Protein AF-A0A957HLA3-F1 (afdb_monomer_lite)

Sequence (169 aa):
YIDEPICYEGQGGPVPCTGPFYSSRIKNERENAPRILQSAQESLEIARAQYSLALAGVNNDTAVSANASVVSAQQALEQATTGPKEADIEAAQLQVQQAEISLEQSRFSLQQAADALEKAELTAPWSGTILSVDVSVGAMIGAGTPVVTLLDTDRLQFHTNNLSERDLA

Structure (mmCIF, N/CA/C/O backbone):
data_AF-A0A957HLA3-F1
#
_entry.id   AF-A0A957HLA3-F1
#
loop_
_atom_site.group_PDB
_atom_site.id
_atom_site.type_symbol
_atom_site.label_atom_id
_atom_site.label_alt_id
_atom_site.label_comp_id
_atom_site.label_asym_id
_atom_site.label_entity_id
_atom_site.label_seq_id
_atom_site.pdbx_PDB_ins_code
_atom_site.Cartn_x
_atom_site.Cartn_y
_atom_site.Cartn_z
_atom_site.occupancy
_atom_site.B_iso_or_equiv
_atom_site.auth_seq_id
_atom_site.auth_comp_id
_atom_site.auth_asym_id
_atom_site.auth_atom_id
_atom_site.pdbx_PDB_model_num
ATOM 1 N N . TYR A 1 1 ? -5.692 -4.054 -4.963 1.00 54.47 1 TYR A N 1
ATOM 2 C CA . TYR A 1 1 ? -4.979 -4.344 -3.703 1.00 54.47 1 TYR A CA 1
ATOM 3 C C . TYR A 1 1 ? -5.806 -5.094 -2.653 1.00 54.47 1 TYR A C 1
ATOM 5 O O . TYR A 1 1 ? -5.213 -5.795 -1.851 1.00 54.47 1 TYR A O 1
ATOM 13 N N . ILE A 1 2 ? -7.146 -5.013 -2.627 1.00 59.03 2 ILE A N 1
ATOM 14 C CA . ILE A 1 2 ? -7.953 -5.795 -1.656 1.00 59.03 2 ILE A CA 1
ATOM 15 C C . ILE A 1 2 ? -8.189 -7.265 -2.051 1.00 59.03 2 ILE A C 1
ATOM 17 O O . ILE A 1 2 ? -8.561 -8.067 -1.191 1.00 59.03 2 ILE A O 1
ATOM 21 N N . ASP A 1 3 ? -7.951 -7.603 -3.321 1.00 68.50 3 ASP A N 1
ATOM 22 C CA . ASP A 1 3 ? -8.128 -8.948 -3.889 1.00 68.50 3 ASP A CA 1
ATOM 23 C C . ASP A 1 3 ? -6.819 -9.746 -3.975 1.00 68.50 3 ASP A C 1
ATOM 25 O O . ASP A 1 3 ? -6.802 -10.836 -4.537 1.00 68.50 3 ASP A O 1
ATOM 29 N N . GLU A 1 4 ? -5.727 -9.235 -3.399 1.00 75.19 4 GLU A N 1
ATOM 30 C CA . GLU A 1 4 ? -4.480 -9.989 -3.258 1.00 75.19 4 GLU A CA 1
ATOM 31 C C . GLU A 1 4 ? -4.361 -10.579 -1.838 1.00 75.19 4 GLU A C 1
ATOM 33 O O . GLU A 1 4 ? -4.748 -9.932 -0.852 1.00 75.19 4 GLU A O 1
ATOM 38 N N . PRO A 1 5 ? -3.874 -11.825 -1.712 1.00 87.06 5 PRO A N 1
ATOM 39 C CA . PRO A 1 5 ? -3.625 -12.464 -0.425 1.00 87.06 5 PRO A CA 1
ATOM 40 C C . PRO A 1 5 ? -2.416 -11.843 0.287 1.00 87.06 5 PRO A C 1
ATOM 42 O O . PRO A 1 5 ? -1.481 -11.355 -0.344 1.00 87.06 5 PRO A O 1
ATOM 45 N N . ILE A 1 6 ? -2.410 -11.883 1.621 1.00 86.81 6 ILE A N 1
ATOM 46 C CA . ILE A 1 6 ? -1.287 -11.385 2.430 1.00 86.81 6 ILE A CA 1
ATOM 47 C C . ILE A 1 6 ? -0.045 -12.244 2.186 1.00 86.81 6 ILE A C 1
ATOM 49 O O . ILE A 1 6 ? -0.116 -13.474 2.193 1.00 86.81 6 ILE A O 1
ATOM 53 N N . CYS A 1 7 ? 1.099 -11.591 2.018 1.00 87.75 7 CYS A N 1
ATOM 54 C CA . CYS A 1 7 ? 2.390 -12.250 1.879 1.00 87.75 7 CYS A CA 1
ATOM 55 C C . CYS A 1 7 ? 2.976 -12.548 3.264 1.00 87.75 7 CYS A C 1
ATOM 57 O O . CYS A 1 7 ? 3.057 -11.660 4.115 1.00 87.75 7 CYS A O 1
ATOM 59 N N . TYR A 1 8 ? 3.380 -13.794 3.495 1.00 89.00 8 TYR A N 1
ATOM 60 C CA . TYR A 1 8 ? 4.210 -14.151 4.646 1.00 89.00 8 TYR A CA 1
ATOM 61 C C . TYR A 1 8 ? 5.679 -13.795 4.392 1.00 89.00 8 TYR A C 1
ATOM 63 O O . TYR A 1 8 ? 6.065 -13.457 3.272 1.00 89.00 8 TYR A O 1
ATOM 71 N N . GLU A 1 9 ? 6.510 -13.866 5.431 1.00 87.19 9 GLU A N 1
ATOM 72 C CA . GLU A 1 9 ? 7.948 -13.627 5.302 1.00 87.19 9 GLU A CA 1
ATOM 73 C C . GLU A 1 9 ? 8.555 -14.542 4.218 1.00 87.19 9 GLU A C 1
ATOM 75 O O . GLU A 1 9 ? 8.300 -15.747 4.191 1.00 87.19 9 GLU A O 1
ATOM 80 N N . GLY A 1 10 ? 9.309 -13.956 3.282 1.00 86.94 10 GLY A N 1
ATOM 81 C CA . GLY A 1 10 ? 9.868 -14.663 2.122 1.00 86.94 10 GLY A CA 1
ATOM 82 C C . GLY A 1 10 ? 8.931 -14.808 0.912 1.00 86.94 10 GLY A C 1
ATOM 83 O O . GLY A 1 10 ? 9.343 -15.379 -0.096 1.00 86.94 10 GLY A O 1
ATOM 84 N N . GLN A 1 11 ? 7.700 -14.290 0.975 1.00 87.94 11 GLN A N 1
ATOM 85 C CA . GLN A 1 11 ? 6.777 -14.198 -0.167 1.00 87.94 11 GLN A CA 1
ATOM 86 C C . GLN A 1 11 ? 6.763 -12.781 -0.768 1.00 87.94 11 GLN A C 1
ATOM 88 O O . GLN A 1 11 ? 7.128 -11.813 -0.101 1.00 87.94 11 GLN A O 1
ATOM 93 N N . GLY A 1 12 ? 6.310 -12.653 -2.020 1.00 74.69 12 GLY A N 1
ATOM 94 C CA . GLY A 1 12 ? 6.259 -11.389 -2.765 1.00 74.69 12 GLY A CA 1
ATOM 95 C C . GLY A 1 12 ? 7.127 -11.407 -4.028 1.00 74.69 12 GLY A C 1
ATOM 96 O O . GLY A 1 12 ? 8.125 -12.123 -4.115 1.00 74.69 12 GLY A O 1
ATOM 97 N N . GLY A 1 13 ? 6.732 -10.633 -5.042 1.00 77.12 13 GLY A N 1
ATOM 98 C CA . GLY A 1 13 ? 7.381 -10.645 -6.358 1.00 77.12 13 GLY A CA 1
ATOM 99 C C . GLY A 1 13 ? 7.082 -11.945 -7.123 1.00 77.12 13 GLY A C 1
ATOM 100 O O . GLY A 1 13 ? 5.917 -12.193 -7.426 1.00 77.12 13 GLY A O 1
ATOM 101 N N . PRO A 1 14 ? 8.086 -12.784 -7.455 1.00 80.38 14 PRO A N 1
ATOM 102 C CA . PRO A 1 14 ? 7.860 -14.043 -8.171 1.00 80.38 14 PRO A CA 1
ATOM 103 C C . PRO A 1 14 ? 7.260 -15.151 -7.289 1.00 80.38 14 PRO A C 1
ATOM 105 O O . PRO A 1 14 ? 6.737 -16.131 -7.818 1.00 80.38 14 PRO A O 1
ATOM 108 N N . VAL A 1 15 ? 7.350 -15.031 -5.957 1.00 85.69 15 VAL A N 1
ATOM 109 C CA . VAL A 1 15 ? 6.798 -16.019 -5.020 1.00 85.69 15 VAL A CA 1
ATOM 110 C C . VAL A 1 15 ? 5.358 -15.628 -4.677 1.00 85.69 15 VAL A C 1
ATOM 112 O O . VAL A 1 15 ? 5.155 -14.559 -4.092 1.00 85.69 15 VAL A O 1
ATOM 115 N N . PRO A 1 16 ? 4.357 -16.467 -5.008 1.00 87.88 16 PRO A N 1
ATOM 116 C CA . PRO A 1 16 ? 2.957 -16.140 -4.780 1.00 87.88 16 PRO A CA 1
ATOM 117 C C . PRO A 1 16 ? 2.647 -16.040 -3.285 1.00 87.88 16 PRO A C 1
ATOM 119 O O . PRO A 1 16 ? 3.117 -16.843 -2.477 1.00 87.88 16 PRO A O 1
ATOM 122 N N . CYS A 1 17 ? 1.820 -15.062 -2.926 1.00 88.94 17 CYS A N 1
ATOM 123 C CA . CYS A 1 17 ? 1.380 -14.859 -1.552 1.00 88.94 17 CYS A CA 1
ATOM 124 C C . CYS A 1 17 ? 0.252 -15.842 -1.206 1.00 88.94 17 CYS A C 1
ATOM 126 O O . CYS A 1 17 ? -0.646 -16.075 -2.014 1.00 88.94 17 CYS A O 1
ATOM 128 N N . THR A 1 18 ? 0.312 -16.461 -0.024 1.00 92.12 18 THR A N 1
ATOM 129 C CA . THR A 1 18 ? -0.598 -17.566 0.354 1.00 92.12 18 THR A CA 1
ATOM 130 C C . THR A 1 18 ? -1.410 -17.296 1.619 1.00 92.12 18 THR A C 1
ATOM 132 O O . THR A 1 18 ? -2.074 -18.200 2.126 1.00 92.12 18 THR A O 1
ATOM 135 N N . GLY A 1 19 ? -1.330 -16.091 2.179 1.00 89.62 19 GLY A N 1
ATOM 136 C CA . GLY A 1 19 ? -2.113 -15.698 3.345 1.00 89.62 19 GLY A CA 1
ATOM 137 C C . GLY A 1 19 ? -3.582 -15.405 3.019 1.00 89.62 19 GLY A C 1
ATOM 138 O O . GLY A 1 19 ? -4.010 -15.477 1.866 1.00 89.62 19 GLY A O 1
ATOM 139 N N . PRO A 1 20 ? -4.391 -15.054 4.033 1.00 89.19 20 PRO A N 1
ATOM 140 C CA . PRO A 1 20 ? -5.774 -14.654 3.807 1.00 89.19 20 PRO A CA 1
ATOM 141 C C . PRO A 1 20 ? -5.857 -13.345 3.008 1.00 89.19 20 PRO A C 1
ATOM 143 O O . PRO A 1 20 ? -4.935 -12.532 3.009 1.00 89.19 20 PRO A O 1
ATOM 146 N N . PHE A 1 21 ? -6.986 -13.108 2.343 1.00 88.38 21 PHE A N 1
ATOM 147 C CA . PHE A 1 21 ? -7.215 -11.863 1.605 1.00 88.38 21 PHE A CA 1
ATOM 148 C C . PHE A 1 21 ? -7.465 -10.691 2.560 1.00 88.38 21 PHE A C 1
ATOM 150 O O . PHE A 1 21 ? -8.210 -10.834 3.538 1.00 88.38 21 PHE A O 1
ATOM 157 N N . TYR A 1 22 ? -6.924 -9.508 2.249 1.00 85.06 22 TYR A N 1
ATOM 158 C CA . TYR A 1 22 ? -7.207 -8.283 3.012 1.00 85.06 22 TYR A CA 1
ATOM 159 C C . TYR A 1 22 ? -8.711 -7.994 3.096 1.00 85.06 22 TYR A C 1
ATOM 161 O O . TYR A 1 22 ? -9.220 -7.703 4.179 1.00 85.06 22 TYR A O 1
ATOM 169 N N . SER A 1 23 ? -9.440 -8.165 1.987 1.00 84.88 23 SER A N 1
ATOM 170 C CA . SER A 1 23 ? -10.899 -8.004 1.945 1.00 84.88 23 SER A CA 1
ATOM 171 C C . SER A 1 23 ? -11.628 -8.924 2.928 1.00 84.88 23 SER A C 1
ATOM 173 O O . SER A 1 23 ? -12.580 -8.496 3.578 1.00 84.88 23 SER A O 1
ATOM 175 N N . SER A 1 24 ? -11.172 -10.171 3.073 1.00 88.44 24 SER A N 1
ATOM 176 C CA . SER A 1 24 ? -11.782 -11.138 3.987 1.00 88.44 24 SER A CA 1
ATOM 177 C C . SER A 1 24 ? -11.583 -10.758 5.458 1.00 88.44 24 SER A C 1
ATOM 179 O O . SER A 1 24 ? -12.543 -10.818 6.223 1.00 88.44 24 SER A O 1
ATOM 181 N N . ARG A 1 25 ? -10.388 -10.281 5.848 1.00 85.88 25 ARG A N 1
ATOM 182 C CA . ARG A 1 25 ? -10.121 -9.806 7.218 1.00 85.88 25 ARG A CA 1
ATOM 183 C C . ARG A 1 25 ? -10.966 -8.588 7.577 1.00 85.88 25 ARG A C 1
ATOM 185 O O . ARG A 1 25 ? -11.648 -8.618 8.593 1.00 85.88 25 ARG A O 1
ATOM 192 N N . ILE A 1 26 ? -10.994 -7.580 6.702 1.00 86.94 26 ILE A N 1
ATOM 193 C CA . ILE A 1 26 ? -11.761 -6.342 6.920 1.00 86.94 26 ILE A CA 1
ATOM 194 C C . ILE A 1 26 ? -13.263 -6.636 7.021 1.00 86.94 26 ILE A C 1
ATOM 196 O O . ILE A 1 26 ? -13.956 -6.057 7.857 1.00 86.94 26 ILE A O 1
ATOM 200 N N . LYS A 1 27 ? -13.784 -7.543 6.180 1.00 88.69 27 LYS A N 1
ATOM 201 C CA . LYS A 1 27 ? -15.183 -7.989 6.269 1.00 88.69 27 LYS A CA 1
ATOM 202 C C . LYS A 1 27 ? -15.462 -8.673 7.602 1.00 88.69 27 LYS A C 1
ATOM 204 O O . LYS A 1 27 ? -16.416 -8.297 8.269 1.00 88.69 27 LYS A O 1
ATOM 209 N N . ASN A 1 28 ? -14.608 -9.611 8.003 1.00 90.50 28 ASN A N 1
ATOM 210 C CA . ASN A 1 28 ? -14.773 -10.362 9.243 1.00 90.50 28 ASN A CA 1
ATOM 211 C C . ASN A 1 28 ? -14.713 -9.442 10.480 1.00 90.50 28 ASN A C 1
ATOM 213 O O . ASN A 1 28 ? -15.577 -9.513 11.349 1.00 90.50 28 ASN A O 1
ATOM 217 N N . GLU A 1 29 ? -13.761 -8.505 10.537 1.00 88.00 29 GLU A N 1
ATOM 218 C CA . GLU A 1 29 ? -13.705 -7.482 11.595 1.00 88.00 29 GLU A CA 1
ATOM 219 C C . GLU A 1 29 ? -14.970 -6.621 11.630 1.00 88.00 29 GLU A C 1
ATOM 221 O O . GLU A 1 29 ? -15.575 -6.464 12.691 1.00 88.00 29 GLU A O 1
ATOM 226 N N . ARG A 1 30 ? -15.420 -6.116 10.474 1.00 88.62 30 ARG A N 1
ATOM 227 C CA . ARG A 1 30 ? -16.652 -5.320 10.379 1.00 88.62 30 ARG A CA 1
ATOM 228 C C . ARG A 1 30 ? -17.904 -6.085 10.797 1.00 88.62 30 ARG A C 1
ATOM 230 O O . ARG A 1 30 ? -18.799 -5.481 11.374 1.00 88.62 30 ARG A O 1
ATOM 237 N N . GLU A 1 31 ? -18.002 -7.365 10.459 1.00 92.12 31 GLU A N 1
ATOM 238 C CA . GLU A 1 31 ? -19.150 -8.211 10.806 1.00 92.12 31 GLU A CA 1
ATOM 239 C C . GLU A 1 31 ? -19.150 -8.574 12.297 1.00 92.12 31 GLU A C 1
ATOM 241 O O . GLU A 1 31 ? -20.210 -8.621 12.923 1.00 92.12 31 GLU A O 1
ATOM 246 N N . ASN A 1 32 ? -17.973 -8.759 12.899 1.00 91.31 32 ASN A N 1
ATOM 247 C CA . ASN A 1 32 ? -17.854 -9.055 14.325 1.00 91.31 32 ASN A CA 1
ATOM 248 C C . ASN A 1 32 ? -18.014 -7.827 15.222 1.00 91.31 32 ASN A C 1
ATOM 250 O O . ASN A 1 32 ? -18.549 -7.966 16.319 1.00 91.31 32 ASN A O 1
ATOM 254 N N . ALA A 1 33 ? -17.583 -6.642 14.783 1.00 91.19 33 ALA A N 1
ATOM 255 C CA . ALA A 1 33 ? -17.656 -5.406 15.564 1.00 91.19 33 ALA A CA 1
ATOM 256 C C . ALA A 1 33 ? -19.047 -5.121 16.180 1.00 91.19 33 ALA A C 1
ATOM 258 O O . ALA A 1 33 ? -19.118 -4.950 17.400 1.00 91.19 33 ALA A O 1
ATOM 259 N N . PRO A 1 34 ? -20.170 -5.138 15.426 1.00 92.56 34 PRO A N 1
ATOM 260 C CA . PRO A 1 34 ? -21.492 -4.914 16.011 1.00 92.56 34 PRO A CA 1
ATOM 261 C C . PRO A 1 34 ? -21.878 -6.022 16.995 1.00 92.56 34 PRO A C 1
ATOM 263 O O . PRO A 1 34 ? -22.516 -5.751 18.007 1.00 92.56 34 PRO A O 1
ATOM 266 N N . ARG A 1 35 ? -21.449 -7.262 16.740 1.00 92.50 35 ARG A N 1
ATOM 267 C CA . ARG A 1 35 ? -21.727 -8.409 17.609 1.00 92.50 35 ARG A CA 1
ATOM 268 C C . ARG A 1 35 ? -20.990 -8.299 18.949 1.00 92.50 35 ARG A C 1
ATOM 270 O O . ARG A 1 35 ? -21.549 -8.639 19.989 1.00 92.50 35 ARG A O 1
ATOM 277 N N . ILE A 1 36 ? -19.749 -7.808 18.928 1.00 92.81 36 ILE A N 1
ATOM 278 C CA . ILE A 1 36 ? -18.946 -7.533 20.127 1.00 92.81 36 ILE A CA 1
ATOM 279 C C . ILE A 1 36 ? -19.573 -6.380 20.914 1.00 92.81 36 ILE A C 1
ATOM 281 O O . ILE A 1 36 ? -19.796 -6.531 22.116 1.00 92.81 36 ILE A O 1
ATOM 285 N N . LEU A 1 37 ? -19.931 -5.282 20.236 1.00 94.25 37 LEU A N 1
ATOM 286 C CA . LEU A 1 37 ? -20.597 -4.133 20.852 1.00 94.25 37 LEU A CA 1
ATOM 287 C C . LEU A 1 37 ? -21.901 -4.542 21.542 1.00 94.25 37 LEU A C 1
ATOM 289 O O . LEU A 1 37 ? -22.092 -4.229 22.715 1.00 94.25 37 LEU A O 1
ATOM 293 N N . GLN A 1 38 ? -22.755 -5.290 20.843 1.00 95.00 38 GLN A N 1
ATOM 294 C CA . GLN A 1 38 ? -24.001 -5.808 21.396 1.00 95.00 38 GLN A CA 1
ATOM 295 C C . GLN A 1 38 ? -23.739 -6.661 22.645 1.00 95.00 38 GLN A C 1
ATOM 297 O O . GLN A 1 38 ? -24.337 -6.419 23.689 1.00 95.00 38 GLN A O 1
ATOM 302 N N . SER A 1 39 ?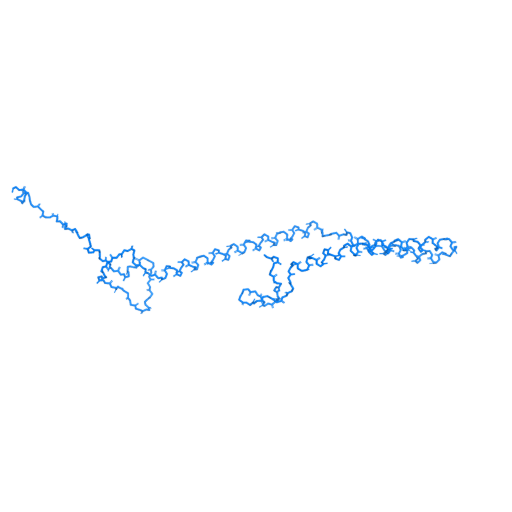 -22.797 -7.609 22.582 1.00 95.50 39 SER A N 1
ATOM 303 C CA . SER A 1 39 ? -22.487 -8.466 23.734 1.00 95.50 39 SER A CA 1
ATOM 304 C C . SER A 1 39 ? -21.969 -7.679 24.944 1.00 95.50 39 SER A C 1
ATOM 306 O O . SER A 1 39 ? -22.284 -8.017 26.086 1.00 95.50 39 SER A O 1
ATOM 308 N N . ALA A 1 40 ? -21.208 -6.605 24.714 1.00 95.94 40 ALA A N 1
ATOM 309 C CA . ALA A 1 40 ? -20.698 -5.746 25.776 1.00 95.94 40 ALA A CA 1
ATOM 310 C C . ALA A 1 40 ? -21.817 -4.895 26.399 1.00 95.94 40 ALA A C 1
ATOM 312 O O . ALA A 1 40 ? -21.866 -4.739 27.620 1.00 95.94 40 ALA A O 1
ATOM 313 N N . GLN A 1 41 ? -22.749 -4.397 25.578 1.00 96.12 41 GLN A N 1
ATOM 314 C CA . GLN A 1 41 ? -23.944 -3.684 26.039 1.00 96.12 41 GLN A CA 1
ATOM 315 C C . GLN A 1 41 ? -24.840 -4.584 26.898 1.00 96.12 41 GLN A C 1
ATOM 317 O O . GLN A 1 41 ? -25.205 -4.198 28.008 1.00 96.12 41 GLN A O 1
ATOM 322 N N . GLU A 1 42 ? -25.125 -5.799 26.427 1.00 97.06 42 GLU A N 1
ATOM 323 C CA . GLU A 1 42 ? -25.910 -6.797 27.163 1.00 97.06 42 GLU A CA 1
ATOM 324 C C . GLU A 1 42 ? -25.227 -7.179 28.485 1.00 97.06 42 GLU A C 1
ATOM 326 O O . GLU A 1 42 ? -25.865 -7.216 29.538 1.00 97.06 42 GLU A O 1
ATOM 331 N N . SER A 1 43 ? -23.907 -7.391 28.466 1.00 96.06 43 SER A N 1
ATOM 332 C CA . SER A 1 43 ? -23.129 -7.708 29.671 1.00 96.06 43 SER A CA 1
ATOM 333 C C . SER A 1 43 ? -23.201 -6.589 30.714 1.00 96.06 43 SER A C 1
ATOM 335 O O . SER A 1 43 ? -23.325 -6.863 31.909 1.00 96.06 43 SER A O 1
ATOM 337 N N . LEU A 1 44 ? -23.168 -5.325 30.278 1.00 97.31 44 LEU A N 1
ATOM 338 C CA . LEU A 1 44 ? -23.323 -4.170 31.160 1.00 97.31 44 LEU A CA 1
ATOM 339 C C . LEU A 1 44 ? -24.728 -4.086 31.759 1.00 97.31 44 LEU A C 1
ATOM 341 O O . LEU A 1 44 ? -24.871 -3.778 32.944 1.00 97.31 44 LEU A O 1
ATOM 345 N N . GLU A 1 45 ? -25.762 -4.353 30.966 1.00 96.31 45 GLU A N 1
ATOM 346 C CA . GLU A 1 45 ? -27.145 -4.364 31.442 1.00 96.31 45 GLU A CA 1
ATOM 347 C C . GLU A 1 45 ? -27.358 -5.449 32.506 1.00 96.31 45 GLU A C 1
ATOM 349 O O . GLU A 1 45 ? -27.862 -5.161 33.596 1.00 96.31 45 GLU A O 1
ATOM 354 N N . ILE A 1 46 ? -26.875 -6.666 32.245 1.00 96.19 46 ILE A N 1
ATOM 355 C CA . ILE A 1 46 ? -26.932 -7.785 33.191 1.00 96.19 46 ILE A CA 1
ATOM 356 C C . ILE A 1 46 ? -26.163 -7.452 34.477 1.00 96.19 46 ILE A C 1
ATOM 358 O O . ILE A 1 46 ? -26.695 -7.641 35.573 1.00 96.19 46 ILE A O 1
ATOM 362 N N . ALA A 1 47 ? -24.943 -6.915 34.372 1.00 95.75 47 ALA A N 1
ATOM 363 C CA . ALA A 1 47 ? -24.141 -6.542 35.538 1.00 95.75 47 ALA A CA 1
ATOM 364 C C . ALA A 1 47 ? -24.841 -5.476 36.399 1.00 95.75 47 ALA A C 1
ATOM 366 O O . ALA A 1 47 ? -24.847 -5.563 37.629 1.00 95.75 47 ALA A O 1
ATOM 367 N N . ARG A 1 48 ? -25.496 -4.493 35.767 1.00 95.50 48 ARG A N 1
ATOM 368 C CA . ARG A 1 48 ? -26.284 -3.465 36.468 1.00 95.50 48 ARG A CA 1
ATOM 369 C C . ARG A 1 48 ? -27.506 -4.053 37.171 1.00 95.50 48 ARG A C 1
ATOM 371 O O . ARG A 1 48 ? -27.784 -3.664 38.304 1.00 95.50 48 ARG A O 1
ATOM 378 N N . ALA A 1 49 ? -28.209 -4.989 36.535 1.00 94.00 49 ALA A N 1
ATOM 379 C CA . ALA A 1 49 ? -29.346 -5.677 37.143 1.00 94.00 49 ALA A CA 1
ATOM 380 C C . ALA A 1 49 ? -28.923 -6.537 38.348 1.00 94.00 49 ALA A C 1
ATOM 382 O O . ALA A 1 49 ? -29.589 -6.541 39.379 1.00 94.00 49 ALA A O 1
ATOM 383 N N . GLN A 1 50 ? -27.784 -7.227 38.268 1.00 91.56 50 GLN A N 1
ATOM 384 C CA . GLN A 1 50 ? -27.249 -7.992 39.400 1.00 91.56 50 GLN A CA 1
ATOM 385 C C . GLN A 1 50 ? -26.824 -7.085 40.559 1.00 91.56 50 GLN A C 1
ATOM 387 O O . GLN A 1 50 ? -27.091 -7.396 41.719 1.00 91.56 50 GLN A O 1
ATOM 392 N N . TYR A 1 51 ? -26.217 -5.936 40.253 1.00 93.31 51 TYR A N 1
ATOM 393 C CA . TYR A 1 51 ? -25.867 -4.939 41.260 1.00 93.31 51 TYR A CA 1
ATOM 394 C C . TYR A 1 51 ? -27.101 -4.363 41.966 1.00 93.31 51 TYR A C 1
ATOM 396 O O . TYR A 1 51 ? -27.106 -4.255 43.193 1.00 93.31 51 TYR A O 1
ATOM 404 N N . SER A 1 52 ? -28.178 -4.059 41.233 1.00 91.38 52 SER A N 1
ATOM 405 C CA . SER A 1 52 ? -29.415 -3.557 41.846 1.00 91.38 52 SER A CA 1
ATOM 406 C C . SER A 1 52 ? -30.091 -4.601 42.745 1.00 91.38 52 SER A C 1
ATOM 408 O O . SER A 1 52 ? -30.556 -4.257 43.833 1.00 91.38 52 SER A O 1
ATOM 410 N N . LEU A 1 53 ? -30.076 -5.880 42.351 1.00 90.12 53 LEU A N 1
ATOM 411 C CA . LEU A 1 53 ? -30.543 -6.988 43.191 1.00 90.12 53 LEU A CA 1
ATOM 412 C C . LEU A 1 53 ? -29.695 -7.143 44.463 1.00 90.12 53 LEU A C 1
ATOM 414 O O . LEU A 1 53 ? -30.249 -7.340 45.545 1.00 90.12 53 LEU A O 1
ATOM 418 N N . ALA A 1 54 ? -28.369 -7.012 44.360 1.00 90.44 54 ALA A N 1
ATOM 419 C CA . ALA A 1 54 ? -27.467 -7.092 45.509 1.00 90.44 54 ALA A CA 1
ATOM 420 C C . ALA A 1 54 ? -27.718 -5.965 46.528 1.00 90.44 54 ALA A C 1
ATOM 422 O O . ALA A 1 54 ? -27.716 -6.217 47.733 1.00 90.44 54 ALA A O 1
ATOM 423 N N . LEU A 1 55 ? -28.008 -4.746 46.056 1.00 87.56 55 LEU A N 1
ATOM 424 C CA . LEU A 1 55 ? -28.376 -3.614 46.915 1.00 87.56 55 LEU A CA 1
ATOM 425 C C . LEU A 1 55 ? -29.702 -3.840 47.658 1.00 87.56 55 LEU A C 1
ATOM 427 O O . LEU A 1 55 ? -29.828 -3.453 48.818 1.00 87.56 55 LEU A O 1
ATOM 431 N N . ALA A 1 56 ? -30.679 -4.492 47.021 1.00 87.06 56 ALA A N 1
ATOM 432 C CA . ALA A 1 56 ? -31.956 -4.822 47.656 1.00 87.06 56 ALA A CA 1
ATOM 433 C C . ALA A 1 56 ? -31.829 -5.913 48.742 1.00 87.06 56 ALA A C 1
ATOM 435 O O . ALA A 1 56 ? -32.671 -5.996 49.634 1.00 87.06 56 ALA A O 1
ATOM 436 N N . GLY A 1 57 ? -30.776 -6.738 48.687 1.00 81.19 57 GLY A N 1
ATOM 437 C CA . GLY A 1 57 ? -30.552 -7.877 49.583 1.00 81.19 57 GLY A CA 1
ATOM 438 C C . GLY A 1 57 ? -29.879 -7.566 50.928 1.00 81.19 57 GLY A C 1
ATOM 439 O O . GLY A 1 57 ? -29.604 -8.501 51.674 1.00 81.19 57 GLY A O 1
ATOM 440 N N . VAL A 1 58 ? -29.593 -6.294 51.251 1.00 71.94 58 VAL A N 1
ATOM 441 C CA . VAL A 1 58 ? -28.979 -5.817 52.522 1.00 71.94 58 VAL A CA 1
ATOM 442 C C . VAL A 1 58 ? -27.536 -6.324 52.787 1.00 71.94 58 VAL A C 1
ATOM 444 O O . VAL A 1 58 ? -26.877 -5.865 53.719 1.00 71.94 58 VAL A O 1
ATOM 447 N N . ASN A 1 59 ? -26.979 -7.202 51.944 1.00 76.88 59 ASN A N 1
ATOM 448 C CA . ASN A 1 59 ? -25.604 -7.707 52.053 1.00 76.88 59 ASN A CA 1
ATOM 449 C C . ASN A 1 59 ? -24.593 -6.808 51.313 1.00 76.88 59 ASN A C 1
ATOM 451 O O . ASN A 1 59 ? -24.509 -6.807 50.082 1.00 76.88 59 ASN A O 1
ATOM 455 N N . ASN A 1 60 ? -23.760 -6.085 52.070 1.00 77.88 60 ASN A N 1
ATOM 456 C CA . ASN A 1 60 ? -22.735 -5.191 51.512 1.00 77.88 60 ASN A CA 1
ATOM 457 C C . ASN A 1 60 ? -21.665 -5.925 50.680 1.00 77.88 60 ASN A C 1
ATOM 459 O O . ASN A 1 60 ? -21.271 -5.426 49.627 1.00 77.88 60 ASN A O 1
ATOM 463 N N . ASP A 1 61 ? -21.241 -7.126 51.079 1.00 80.25 61 ASP A N 1
ATOM 464 C CA . ASP A 1 61 ? -20.193 -7.876 50.363 1.00 80.25 61 ASP A CA 1
ATOM 465 C C . ASP A 1 61 ? -20.635 -8.303 48.949 1.00 80.25 61 ASP A C 1
ATOM 467 O O . ASP A 1 61 ? -19.859 -8.264 47.985 1.00 80.25 61 ASP A O 1
ATOM 471 N N . THR A 1 62 ? -21.918 -8.641 48.782 1.00 83.94 62 THR A N 1
ATOM 472 C CA . THR A 1 62 ? -22.497 -8.932 47.461 1.00 83.94 62 THR A CA 1
ATOM 473 C C . THR A 1 62 ? -22.630 -7.680 46.598 1.00 83.94 62 THR A C 1
ATOM 475 O O . THR A 1 62 ? -22.481 -7.757 45.382 1.00 83.94 62 THR A O 1
ATOM 478 N N . ALA A 1 63 ? -22.846 -6.508 47.202 1.00 87.00 63 ALA A N 1
ATOM 479 C CA . ALA A 1 63 ? -22.898 -5.248 46.466 1.00 87.00 63 ALA A CA 1
ATOM 480 C C . ALA A 1 63 ? -21.509 -4.827 45.954 1.00 87.00 63 ALA A C 1
ATOM 482 O O . ALA A 1 63 ? -21.391 -4.385 44.813 1.00 87.00 63 ALA A O 1
ATOM 483 N N . VAL A 1 64 ? -20.445 -5.018 46.744 1.00 88.81 64 VAL A N 1
ATOM 484 C CA . VAL A 1 64 ? -19.065 -4.696 46.328 1.00 88.81 64 VAL A CA 1
ATOM 485 C C . VAL A 1 64 ? -18.622 -5.556 45.139 1.00 88.81 64 VAL A C 1
ATOM 487 O O . VAL A 1 64 ? -18.097 -5.032 44.155 1.00 88.81 64 VAL A O 1
ATOM 490 N N . SER A 1 65 ? -18.869 -6.867 45.191 1.00 88.88 65 SER A N 1
ATOM 491 C CA . SER A 1 65 ? -18.537 -7.789 44.092 1.00 88.88 65 SER A CA 1
ATOM 492 C C . SER A 1 65 ? -19.380 -7.545 42.833 1.00 88.88 65 SER A C 1
ATOM 494 O O . SER A 1 65 ? -18.850 -7.546 41.717 1.00 88.88 65 SER A O 1
ATOM 496 N N . ALA A 1 66 ? -20.673 -7.252 42.987 1.00 90.94 66 ALA A N 1
ATOM 497 C CA . ALA A 1 66 ? -21.524 -6.885 41.859 1.00 90.94 66 ALA A CA 1
ATOM 498 C C . ALA A 1 66 ? -21.119 -5.531 41.241 1.00 90.94 66 ALA A C 1
ATOM 500 O O . ALA A 1 66 ? -21.107 -5.396 40.019 1.00 90.94 66 ALA A O 1
ATOM 501 N N . ASN A 1 67 ? -20.684 -4.554 42.044 1.00 93.25 67 ASN A N 1
ATOM 502 C CA . ASN A 1 67 ? -20.146 -3.290 41.534 1.00 93.25 67 ASN A CA 1
ATOM 503 C C . ASN A 1 67 ? -18.857 -3.498 40.723 1.00 93.25 67 ASN A C 1
ATOM 505 O O . ASN A 1 67 ? -18.694 -2.903 39.661 1.00 93.25 67 ASN A O 1
ATOM 509 N N . ALA A 1 68 ? -17.962 -4.384 41.175 1.00 94.56 68 ALA A N 1
ATOM 510 C CA . ALA A 1 68 ? -16.770 -4.747 40.406 1.00 94.56 68 ALA A CA 1
ATOM 511 C C . ALA A 1 68 ? -17.131 -5.328 39.024 1.00 94.56 68 ALA A C 1
ATOM 513 O O . ALA A 1 68 ? -16.456 -5.036 38.038 1.00 94.56 68 ALA A O 1
ATOM 514 N N . SER A 1 69 ? -18.237 -6.077 38.939 1.00 94.12 69 SER A N 1
ATOM 515 C CA . SER A 1 69 ? -18.763 -6.614 37.674 1.00 94.12 69 SER A CA 1
ATOM 516 C C . SER A 1 69 ? -19.337 -5.524 36.757 1.00 94.12 69 SER A C 1
ATOM 518 O O . SER A 1 69 ? -19.227 -5.614 35.538 1.00 94.12 69 SER A O 1
ATOM 520 N N . VAL A 1 70 ? -19.917 -4.456 37.318 1.00 96.50 70 VAL A N 1
ATOM 521 C CA . VAL A 1 70 ? -20.351 -3.287 36.533 1.00 96.50 70 VAL A CA 1
ATOM 522 C C . VAL A 1 70 ? -19.148 -2.544 35.960 1.00 96.50 70 VAL A C 1
ATOM 524 O O . VAL A 1 70 ? -19.164 -2.184 34.786 1.00 96.50 70 VAL A O 1
ATOM 527 N N . VAL A 1 71 ? -18.103 -2.327 36.763 1.00 96.88 71 VAL A N 1
ATOM 528 C CA . VAL A 1 71 ? -16.877 -1.651 36.310 1.00 96.88 71 VAL A CA 1
ATOM 529 C C . VAL A 1 71 ? -16.191 -2.450 35.202 1.00 96.88 71 VAL A C 1
ATOM 531 O O . VAL A 1 71 ? -15.809 -1.872 34.186 1.00 96.88 71 VAL A O 1
ATOM 534 N N . SER A 1 72 ? -16.086 -3.775 35.340 1.00 96.81 72 SER A N 1
ATOM 535 C CA . SER A 1 72 ? -15.496 -4.614 34.291 1.00 96.81 72 SER A CA 1
ATOM 536 C C . SER A 1 72 ? -16.325 -4.596 33.002 1.00 96.81 72 SER A C 1
ATOM 538 O O . SER A 1 72 ? -15.762 -4.469 31.915 1.00 96.81 72 SER A O 1
ATOM 540 N N . ALA A 1 73 ? -17.657 -4.638 33.099 1.00 96.44 73 ALA A N 1
ATOM 541 C CA . ALA A 1 73 ? -18.532 -4.544 31.932 1.00 96.44 73 ALA A CA 1
ATOM 542 C C . ALA A 1 73 ? -18.468 -3.163 31.251 1.00 96.44 73 ALA A C 1
ATOM 544 O O . ALA A 1 73 ? -18.523 -3.079 30.026 1.00 96.44 73 ALA A O 1
ATOM 545 N N . GLN A 1 74 ? -18.300 -2.079 32.017 1.00 96.19 74 GLN A N 1
ATOM 546 C CA . GLN A 1 74 ? -18.066 -0.738 31.465 1.00 96.19 74 GLN A CA 1
ATOM 547 C C . GLN A 1 74 ? -16.746 -0.668 30.695 1.00 96.19 74 GLN A C 1
ATOM 549 O O . GLN A 1 74 ? -16.730 -0.152 29.583 1.00 96.19 74 GLN A O 1
ATOM 554 N N . GLN A 1 75 ? -15.668 -1.235 31.242 1.00 96.62 75 GLN A N 1
ATOM 555 C CA . GLN A 1 75 ? -14.375 -1.302 30.556 1.00 96.62 75 GLN A CA 1
ATOM 556 C C . GLN A 1 75 ? -14.458 -2.119 29.261 1.00 96.62 75 GLN A C 1
ATOM 558 O O . GLN A 1 75 ? -13.885 -1.725 28.248 1.00 96.62 75 GLN A O 1
ATOM 563 N N . ALA A 1 76 ? -15.191 -3.236 29.270 1.00 93.69 76 ALA A N 1
ATOM 564 C CA . ALA A 1 76 ? -15.414 -4.041 28.072 1.00 93.69 76 ALA A CA 1
ATOM 565 C C . ALA A 1 76 ? -16.216 -3.277 27.003 1.00 93.69 76 ALA A C 1
ATOM 567 O O . ALA A 1 76 ? -15.885 -3.350 25.820 1.00 93.69 76 ALA A O 1
ATOM 568 N N . LEU A 1 77 ? -17.237 -2.511 27.407 1.00 95.12 77 LEU A N 1
ATOM 569 C CA . LEU A 1 77 ? -17.992 -1.648 26.496 1.00 95.12 77 LEU A CA 1
ATOM 570 C C . LEU A 1 77 ? -17.110 -0.542 25.915 1.00 95.12 77 LEU A C 1
ATOM 572 O O . LEU A 1 77 ? -17.135 -0.315 24.709 1.00 95.12 77 LEU A O 1
ATOM 576 N N . GLU A 1 78 ? -16.305 0.108 26.751 1.00 93.94 78 GLU A N 1
ATOM 577 C CA . GLU A 1 78 ? -15.383 1.149 26.311 1.00 93.94 78 GLU A CA 1
ATOM 578 C C . GLU A 1 78 ? -14.396 0.600 25.277 1.00 93.94 78 GLU A C 1
ATOM 580 O O . GLU A 1 78 ? -14.273 1.173 24.195 1.00 93.94 78 GLU A O 1
ATOM 585 N N . GLN A 1 79 ? -13.799 -0.569 25.530 1.00 90.56 79 GLN A N 1
ATOM 586 C CA . GLN A 1 79 ? -12.941 -1.265 24.563 1.00 90.56 79 GLN A CA 1
ATOM 587 C C . GLN A 1 79 ? -13.674 -1.598 23.257 1.00 90.56 79 GLN A C 1
ATOM 589 O O . GLN A 1 79 ? -13.112 -1.405 22.185 1.00 90.56 79 GLN A O 1
ATOM 594 N N . ALA A 1 80 ? -14.932 -2.046 23.323 1.00 91.38 80 ALA A N 1
ATOM 595 C CA . ALA A 1 80 ? -15.733 -2.350 22.135 1.00 91.38 80 ALA A CA 1
ATOM 596 C C . ALA A 1 80 ? -16.106 -1.101 21.311 1.00 91.38 80 ALA A C 1
ATOM 598 O O . ALA A 1 80 ? -16.367 -1.210 20.114 1.00 91.38 80 ALA A O 1
ATOM 599 N N . THR A 1 81 ? -16.144 0.077 21.940 1.00 90.50 81 THR A N 1
ATOM 600 C CA . THR A 1 81 ? -16.445 1.362 21.280 1.00 90.50 81 THR A CA 1
ATOM 601 C C . THR A 1 81 ? -15.209 2.172 20.896 1.00 90.50 81 THR A C 1
ATOM 603 O O . THR A 1 81 ? -15.315 3.119 20.117 1.00 90.50 81 THR A O 1
ATOM 606 N N . THR A 1 82 ? -14.040 1.822 21.434 1.00 88.56 82 THR A N 1
ATOM 607 C CA . THR A 1 82 ? -12.797 2.548 21.176 1.00 88.56 82 THR A CA 1
ATOM 608 C C . THR A 1 82 ? -12.248 2.136 19.815 1.00 88.56 82 THR A C 1
ATOM 610 O O . THR A 1 82 ? -11.763 1.022 19.636 1.00 88.56 82 THR A O 1
ATOM 613 N N . GLY A 1 83 ? -12.340 3.044 18.843 1.00 83.88 83 GLY A N 1
ATOM 614 C CA . GLY A 1 83 ? -11.710 2.887 17.533 1.00 83.88 83 GLY A CA 1
ATOM 615 C C . GLY A 1 83 ? -10.191 3.128 17.554 1.00 83.88 83 GLY A C 1
ATOM 616 O O . GLY A 1 83 ? -9.617 3.427 18.605 1.00 83.88 83 GLY A O 1
ATOM 617 N N . PRO A 1 84 ? -9.531 3.033 16.384 1.00 84.88 84 PRO A N 1
ATOM 618 C CA . PRO A 1 84 ? -8.128 3.412 16.228 1.00 84.88 84 PRO A CA 1
ATOM 619 C C . PRO A 1 84 ? -7.913 4.878 16.617 1.00 84.88 84 PRO A C 1
ATOM 621 O O . PRO A 1 84 ? -8.794 5.714 16.403 1.00 84.88 84 PRO A O 1
ATOM 624 N N . LYS A 1 85 ? -6.739 5.211 17.159 1.00 90.06 85 LYS A N 1
ATOM 625 C CA . LYS A 1 85 ? -6.408 6.609 17.461 1.00 90.06 85 LYS A CA 1
ATOM 626 C C . LYS A 1 85 ? -6.082 7.348 16.164 1.00 90.06 85 LYS A C 1
ATOM 628 O O . LYS A 1 85 ? -5.544 6.753 15.237 1.00 90.06 85 LYS A O 1
ATOM 633 N N . GLU A 1 86 ? -6.308 8.659 16.136 1.00 88.75 86 GLU A N 1
ATOM 634 C CA . GLU A 1 86 ? -5.949 9.514 14.988 1.00 88.75 86 GLU A CA 1
ATOM 635 C C . GLU A 1 86 ? -4.487 9.330 14.549 1.00 88.75 86 GLU A C 1
ATOM 637 O O . GLU A 1 86 ? -4.214 9.164 13.366 1.00 88.75 86 GLU A O 1
ATOM 642 N N . ALA A 1 87 ? -3.553 9.241 15.502 1.00 91.19 87 ALA A N 1
ATOM 643 C CA . ALA A 1 87 ? -2.140 8.996 15.202 1.00 91.19 87 ALA A CA 1
ATOM 644 C C . ALA A 1 87 ? -1.890 7.636 14.518 1.00 91.19 87 ALA A C 1
ATOM 646 O O . ALA A 1 87 ? -1.012 7.527 13.664 1.00 91.19 87 ALA A O 1
ATOM 647 N N . ASP A 1 88 ? -2.666 6.605 14.868 1.00 89.19 88 ASP A N 1
ATOM 648 C CA . ASP A 1 88 ? -2.565 5.285 14.235 1.00 89.19 88 ASP A CA 1
ATOM 649 C C . ASP A 1 88 ? -3.117 5.333 12.799 1.00 89.19 88 ASP A C 1
ATOM 651 O O . ASP A 1 88 ? -2.560 4.712 11.892 1.00 89.19 88 ASP A O 1
ATOM 655 N N . ILE A 1 89 ? -4.189 6.105 12.575 1.00 90.62 89 ILE A N 1
ATOM 656 C CA . ILE A 1 89 ? -4.782 6.328 11.248 1.00 90.62 89 ILE A CA 1
ATOM 657 C C . ILE A 1 89 ? -3.804 7.094 10.353 1.00 90.62 89 ILE A C 1
ATOM 659 O O . ILE A 1 89 ? -3.566 6.679 9.219 1.00 90.62 89 ILE A O 1
ATOM 663 N N . GLU A 1 90 ? -3.208 8.174 10.858 1.00 92.88 90 GLU A N 1
ATOM 664 C CA . GLU A 1 90 ? -2.215 8.970 10.132 1.00 92.88 90 GLU A CA 1
ATOM 665 C C . GLU A 1 90 ? -0.990 8.123 9.757 1.00 92.88 90 GLU A C 1
ATOM 667 O O . GLU A 1 90 ? -0.569 8.114 8.598 1.00 92.88 90 GLU A O 1
ATOM 672 N N . ALA A 1 91 ? -0.461 7.335 10.698 1.00 93.62 91 ALA A N 1
ATO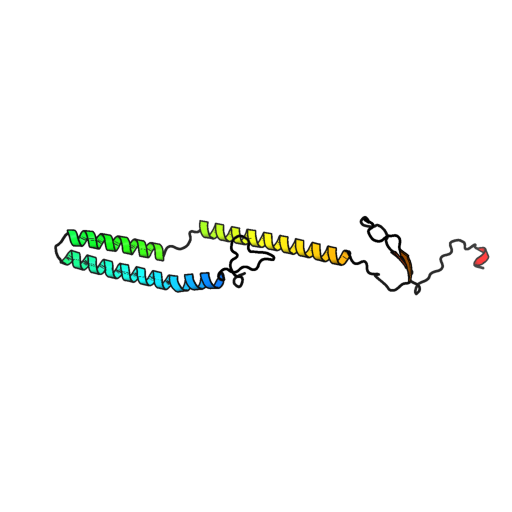M 673 C CA . ALA A 1 91 ? 0.655 6.432 10.429 1.00 93.62 91 ALA A CA 1
ATOM 674 C C . ALA A 1 91 ? 0.319 5.407 9.330 1.00 93.62 91 ALA A C 1
ATOM 676 O O . ALA A 1 91 ? 1.128 5.175 8.427 1.00 93.62 91 ALA A O 1
ATOM 677 N N . ALA A 1 92 ? -0.885 4.825 9.362 1.00 89.00 92 ALA A N 1
ATOM 678 C CA . ALA A 1 92 ? -1.342 3.896 8.332 1.00 89.00 92 ALA A CA 1
ATOM 679 C C . ALA A 1 92 ? -1.499 4.577 6.960 1.00 89.00 92 ALA A C 1
ATOM 681 O O . ALA A 1 92 ? -1.109 4.006 5.942 1.00 89.00 92 ALA A O 1
ATOM 682 N N . GLN A 1 93 ? -2.019 5.807 6.914 1.00 92.19 93 GLN A N 1
ATOM 683 C CA . GLN A 1 93 ? -2.138 6.585 5.676 1.00 92.19 93 GLN A CA 1
ATOM 684 C C . GLN A 1 93 ? -0.769 6.902 5.065 1.00 92.19 93 GLN A C 1
ATOM 686 O O . GLN A 1 93 ? -0.578 6.733 3.860 1.00 92.19 93 GLN A O 1
ATOM 691 N N . LEU A 1 94 ? 0.203 7.297 5.888 1.00 94.62 94 LEU A N 1
ATOM 692 C CA . LEU A 1 94 ? 1.578 7.526 5.441 1.00 94.62 94 LEU A CA 1
ATOM 693 C C . LEU A 1 94 ? 2.215 6.245 4.896 1.00 94.62 94 LEU A C 1
ATOM 695 O O . LEU A 1 94 ? 2.899 6.279 3.873 1.00 94.62 94 LEU A O 1
ATOM 699 N N . GLN A 1 95 ? 1.957 5.101 5.531 1.00 89.62 95 GLN A N 1
ATOM 700 C CA . GLN A 1 95 ? 2.448 3.814 5.047 1.00 89.62 95 GLN A CA 1
ATOM 701 C C . GLN A 1 95 ? 1.861 3.450 3.674 1.00 89.62 95 GLN A C 1
ATOM 703 O O . GLN A 1 95 ? 2.589 2.957 2.810 1.00 89.62 95 GLN A O 1
ATOM 708 N N . VAL A 1 96 ? 0.572 3.728 3.449 1.00 91.81 96 VAL A N 1
ATOM 709 C CA . VAL A 1 96 ? -0.081 3.550 2.140 1.00 91.81 96 VAL A CA 1
ATOM 710 C C . VAL A 1 96 ? 0.567 4.453 1.095 1.00 91.81 96 VAL A C 1
ATOM 712 O O . VAL A 1 96 ? 0.992 3.960 0.054 1.00 91.81 96 VAL A O 1
ATOM 715 N N . GLN A 1 97 ? 0.731 5.742 1.394 1.00 93.12 97 GLN A N 1
ATOM 716 C CA . GLN A 1 97 ? 1.360 6.692 0.475 1.00 93.12 97 GLN A CA 1
ATOM 717 C C . GLN A 1 97 ? 2.793 6.272 0.111 1.00 93.12 97 GLN A C 1
ATOM 719 O O . GLN A 1 97 ? 3.192 6.317 -1.052 1.00 93.12 97 GLN A O 1
ATOM 724 N N . GLN A 1 98 ? 3.569 5.798 1.087 1.00 93.19 98 GLN A N 1
ATOM 725 C CA . GLN A 1 98 ? 4.921 5.301 0.845 1.00 93.19 98 GLN A CA 1
ATOM 726 C C . GLN A 1 98 ? 4.933 4.059 -0.062 1.00 93.19 98 GLN A C 1
ATOM 728 O O . GLN A 1 98 ? 5.819 3.925 -0.915 1.00 93.19 98 GLN A O 1
ATOM 733 N N . ALA A 1 99 ? 3.961 3.158 0.103 1.00 87.50 99 ALA A N 1
ATOM 734 C CA . ALA A 1 99 ? 3.808 1.981 -0.746 1.00 87.50 99 ALA A CA 1
ATOM 735 C C . ALA A 1 99 ? 3.386 2.352 -2.178 1.00 87.50 99 ALA A C 1
ATOM 737 O O . ALA A 1 99 ? 3.918 1.787 -3.132 1.00 87.50 99 ALA A O 1
ATOM 738 N N . GLU A 1 100 ? 2.495 3.332 -2.344 1.00 91.75 100 GLU A N 1
ATOM 739 C CA . GLU A 1 100 ? 2.088 3.857 -3.655 1.00 91.75 100 GLU A CA 1
ATOM 740 C C . GLU A 1 100 ? 3.272 4.466 -4.414 1.00 91.75 100 GLU A C 1
ATOM 742 O O . GLU A 1 100 ? 3.475 4.166 -5.590 1.00 91.75 100 GLU A O 1
ATOM 747 N N . ILE A 1 101 ? 4.114 5.246 -3.729 1.00 95.56 101 ILE A N 1
ATOM 748 C CA . ILE A 1 101 ? 5.341 5.806 -4.316 1.00 95.56 101 ILE A CA 1
ATOM 749 C C . ILE A 1 101 ? 6.297 4.690 -4.763 1.00 95.56 101 ILE A C 1
ATOM 751 O O . ILE A 1 101 ? 6.845 4.745 -5.864 1.00 95.56 101 ILE A O 1
ATOM 755 N N . SER A 1 102 ? 6.487 3.658 -3.937 1.00 90.31 102 SER A N 1
ATOM 756 C CA . SER A 1 102 ? 7.334 2.504 -4.276 1.00 90.31 102 SER A CA 1
ATOM 757 C C . SER A 1 102 ? 6.806 1.731 -5.495 1.00 90.31 102 SER A C 1
ATOM 759 O O . SER A 1 102 ? 7.570 1.309 -6.372 1.00 90.31 102 SER A O 1
ATOM 761 N N . LEU A 1 103 ? 5.481 1.593 -5.598 1.00 92.06 103 LEU A N 1
ATOM 762 C CA . LEU A 1 103 ? 4.825 0.983 -6.751 1.00 92.06 103 LEU A CA 1
ATOM 763 C C . LEU A 1 103 ? 5.064 1.797 -8.030 1.00 92.06 103 LEU A C 1
ATOM 765 O O . LEU A 1 103 ? 5.395 1.219 -9.065 1.00 92.06 103 LEU A O 1
ATOM 769 N N . GLU A 1 104 ? 4.937 3.121 -7.964 1.00 94.75 104 GLU A N 1
ATOM 770 C CA . GLU A 1 104 ? 5.182 4.018 -9.099 1.00 94.75 104 GLU A CA 1
ATOM 771 C C . GLU A 1 104 ? 6.636 3.914 -9.592 1.00 94.75 104 GLU A C 1
ATOM 773 O O . GLU A 1 104 ? 6.890 3.747 -10.786 1.00 94.75 104 GLU A O 1
ATOM 778 N N . GLN A 1 105 ? 7.602 3.904 -8.669 1.00 95.06 105 GLN A N 1
ATOM 779 C CA . GLN A 1 105 ? 9.020 3.704 -8.992 1.00 95.06 105 GLN A CA 1
ATOM 780 C C . GLN A 1 105 ? 9.278 2.351 -9.665 1.00 95.06 105 GLN A C 1
ATOM 782 O O . GLN A 1 105 ? 10.042 2.258 -10.631 1.00 95.06 105 GLN A O 1
ATOM 787 N N . SER A 1 106 ? 8.622 1.296 -9.182 1.00 92.81 106 SER A N 1
ATOM 788 C CA . SER A 1 106 ? 8.729 -0.045 -9.764 1.00 92.81 106 SER A CA 1
ATOM 789 C C . SER A 1 106 ? 8.150 -0.093 -11.181 1.00 92.81 106 SER A C 1
ATOM 791 O O . SER A 1 106 ? 8.759 -0.679 -12.075 1.00 92.81 106 SER A O 1
ATOM 793 N N . ARG A 1 107 ? 7.019 0.582 -11.425 1.00 94.62 107 ARG A N 1
ATOM 794 C CA . ARG A 1 107 ? 6.424 0.722 -12.766 1.00 94.62 107 ARG A CA 1
ATOM 795 C C . ARG A 1 107 ? 7.334 1.485 -13.720 1.00 94.62 107 ARG A C 1
ATOM 797 O O . ARG A 1 107 ? 7.535 1.038 -14.845 1.00 94.62 107 ARG A O 1
ATOM 804 N N . PHE A 1 108 ? 7.928 2.586 -13.267 1.00 97.25 108 PHE A N 1
ATOM 805 C CA . PHE A 1 108 ? 8.887 3.345 -14.068 1.00 97.25 108 PHE A CA 1
ATOM 806 C C . PHE A 1 108 ? 10.127 2.511 -14.418 1.00 97.25 108 PHE A C 1
ATOM 808 O O . PHE A 1 108 ? 10.627 2.547 -15.540 1.00 97.25 108 PHE A O 1
ATOM 815 N N . SER A 1 109 ? 10.611 1.710 -13.469 1.00 95.81 109 SER A N 1
ATOM 816 C CA . SER A 1 109 ? 11.743 0.803 -13.690 1.00 95.81 109 SER A CA 1
ATOM 817 C C . SER A 1 109 ? 11.401 -0.296 -14.700 1.00 95.81 109 SER A C 1
ATOM 819 O O . SER A 1 109 ? 12.207 -0.598 -15.578 1.00 95.81 109 SER A O 1
ATOM 821 N N . LEU A 1 110 ? 10.185 -0.848 -14.624 1.00 96.06 110 LEU A N 1
ATOM 822 C CA . LEU A 1 110 ? 9.672 -1.813 -15.596 1.00 96.06 110 LEU A CA 1
ATOM 823 C C . LEU A 1 110 ? 9.580 -1.207 -17.003 1.00 96.06 110 LEU A C 1
ATOM 825 O O . LEU A 1 110 ? 10.006 -1.842 -17.963 1.00 96.06 110 LEU A O 1
ATOM 829 N N . GLN A 1 111 ? 9.067 0.019 -17.124 1.00 97.06 111 GLN A N 1
ATOM 830 C CA . GLN A 1 111 ? 8.970 0.711 -18.408 1.00 97.06 111 GLN A CA 1
ATOM 831 C C . GLN A 1 111 ? 10.352 0.948 -19.028 1.00 97.06 111 GLN A C 1
ATOM 833 O O . GLN A 1 111 ? 10.561 0.626 -20.191 1.00 97.06 111 GLN A O 1
ATOM 838 N N . GLN A 1 112 ? 11.325 1.428 -18.248 1.00 96.75 112 GLN A N 1
ATOM 839 C CA . GLN A 1 112 ? 12.694 1.605 -18.743 1.00 96.75 112 GLN A CA 1
ATOM 840 C C . GLN A 1 112 ? 13.320 0.289 -19.223 1.00 96.75 112 GLN A C 1
ATOM 842 O O . GLN A 1 112 ? 14.024 0.275 -20.232 1.00 96.75 112 GLN A O 1
ATOM 8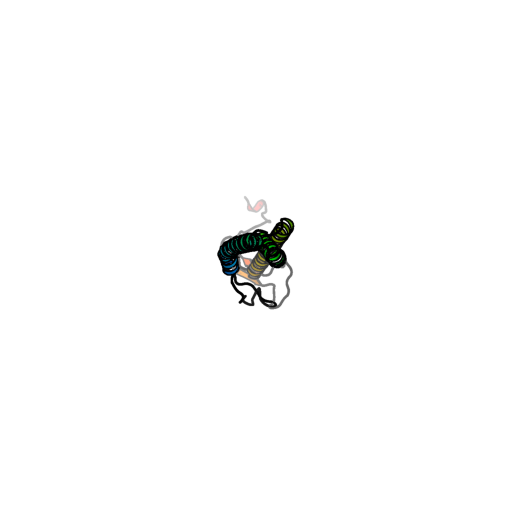47 N N . ALA A 1 113 ? 13.068 -0.817 -18.517 1.00 95.62 113 ALA A N 1
ATOM 848 C CA . ALA A 1 113 ? 13.544 -2.132 -18.932 1.00 95.62 113 ALA A CA 1
ATOM 849 C C . ALA A 1 113 ? 12.880 -2.599 -20.240 1.00 95.62 113 ALA A C 1
ATOM 851 O O . ALA A 1 113 ? 13.558 -3.176 -21.088 1.00 95.62 113 ALA A O 1
ATOM 852 N N . ALA A 1 114 ? 11.587 -2.316 -20.425 1.00 95.50 114 ALA A N 1
ATOM 853 C CA . ALA A 1 114 ? 10.874 -2.604 -21.667 1.00 95.50 114 ALA A CA 1
ATOM 854 C C . ALA A 1 114 ? 11.428 -1.784 -22.846 1.00 95.50 114 ALA A C 1
ATOM 856 O O . ALA A 1 114 ? 11.752 -2.361 -23.881 1.00 95.50 114 ALA A O 1
ATOM 857 N N . ASP A 1 115 ? 11.641 -0.478 -22.665 1.00 94.94 115 ASP A N 1
ATOM 858 C CA . ASP A 1 115 ? 12.232 0.395 -23.689 1.00 94.94 115 ASP A CA 1
ATOM 859 C C . ASP A 1 115 ? 13.659 -0.043 -24.060 1.00 94.94 115 ASP A C 1
ATOM 861 O O . ASP A 1 115 ? 14.076 0.051 -25.215 1.00 94.94 115 ASP A O 1
ATOM 865 N N . ALA A 1 116 ? 14.444 -0.495 -23.077 1.00 91.38 116 ALA A N 1
ATOM 866 C CA . ALA A 1 116 ? 15.793 -1.003 -23.309 1.00 91.38 116 ALA A CA 1
ATOM 867 C C . ALA A 1 116 ? 15.778 -2.316 -24.103 1.00 91.38 116 ALA A C 1
ATOM 869 O O . ALA A 1 116 ? 16.636 -2.510 -24.962 1.00 91.38 116 ALA A O 1
ATOM 870 N N . LEU A 1 117 ? 14.803 -3.191 -23.837 1.00 93.00 117 LEU A N 1
ATOM 871 C CA . LEU A 1 117 ? 14.607 -4.426 -24.590 1.00 93.00 117 LEU A CA 1
ATOM 872 C C . LEU A 1 117 ? 14.191 -4.136 -26.036 1.00 93.00 117 LEU A C 1
ATOM 874 O O . LEU A 1 117 ? 14.765 -4.718 -26.948 1.00 93.00 117 LEU A O 1
ATOM 878 N N . GLU A 1 118 ? 13.263 -3.203 -26.256 1.00 91.50 118 GLU A N 1
ATOM 879 C CA . GLU A 1 118 ? 12.865 -2.779 -27.604 1.00 91.50 118 GLU A CA 1
ATOM 880 C C . GLU A 1 118 ? 14.065 -2.223 -28.385 1.00 91.50 118 GLU A C 1
ATOM 882 O O . GLU A 1 118 ? 14.319 -2.620 -29.518 1.00 91.50 118 GLU A O 1
ATOM 887 N N . LYS A 1 119 ? 14.873 -1.365 -27.751 1.00 88.44 119 LYS A N 1
ATOM 888 C CA . LYS A 1 119 ? 16.084 -0.789 -28.361 1.00 88.44 119 LYS A CA 1
ATOM 889 C C . LYS A 1 119 ? 17.227 -1.791 -28.547 1.00 88.44 119 LYS A C 1
ATOM 891 O O . LYS A 1 119 ? 18.199 -1.459 -29.225 1.00 88.44 119 LYS A O 1
ATOM 896 N N . ALA A 1 120 ? 17.147 -2.979 -27.947 1.00 88.25 120 ALA A N 1
ATOM 897 C CA . ALA A 1 120 ? 18.118 -4.044 -28.177 1.00 88.25 120 ALA A CA 1
ATOM 898 C C . ALA A 1 120 ? 17.925 -4.707 -29.552 1.00 88.25 120 ALA A C 1
ATOM 900 O O . ALA A 1 120 ? 18.872 -5.288 -30.086 1.00 88.25 120 ALA A O 1
ATOM 901 N N . GLU A 1 121 ? 16.736 -4.586 -30.149 1.00 89.38 121 GLU A N 1
ATOM 902 C CA . GLU A 1 121 ? 16.457 -5.033 -31.510 1.00 89.38 121 GLU A CA 1
ATOM 903 C C . GLU A 1 121 ? 16.591 -3.864 -32.495 1.00 89.38 121 GLU A C 1
ATOM 905 O O . GLU A 1 121 ? 15.783 -2.938 -32.539 1.00 89.38 121 GLU A O 1
ATOM 910 N N . LEU A 1 122 ? 17.633 -3.902 -33.327 1.00 87.88 122 LEU A N 1
ATOM 911 C CA . LEU A 1 122 ? 17.836 -2.898 -34.369 1.00 87.88 122 LEU A CA 1
ATOM 912 C C . LEU A 1 122 ? 17.018 -3.263 -35.609 1.00 87.88 122 LEU A C 1
ATOM 914 O O . LEU A 1 122 ? 17.324 -4.232 -36.304 1.00 87.88 122 LEU A O 1
ATOM 918 N N . THR A 1 123 ? 16.001 -2.458 -35.910 1.00 91.00 123 THR A N 1
ATOM 919 C CA . THR A 1 123 ? 15.177 -2.598 -37.117 1.00 91.00 123 THR A CA 1
ATOM 920 C C . THR A 1 123 ? 15.452 -1.466 -38.103 1.00 91.00 123 THR A C 1
ATOM 922 O O . THR A 1 123 ? 15.785 -0.340 -37.726 1.00 91.00 123 THR A O 1
ATOM 925 N N . ALA A 1 124 ? 15.352 -1.767 -39.399 1.00 91.50 124 ALA A N 1
ATOM 926 C CA . ALA A 1 124 ? 15.514 -0.758 -40.438 1.00 91.50 124 ALA A CA 1
ATOM 927 C C . ALA A 1 124 ? 14.263 0.144 -40.495 1.00 91.50 124 ALA A C 1
ATOM 929 O O . ALA A 1 124 ? 13.152 -0.379 -40.594 1.00 91.50 124 ALA A O 1
ATOM 930 N N . PRO A 1 125 ? 14.409 1.484 -40.490 1.00 90.19 125 PRO A N 1
ATOM 931 C CA . PRO A 1 125 ? 13.268 2.405 -40.531 1.00 90.19 125 PRO A CA 1
ATOM 932 C C . PRO A 1 125 ? 12.563 2.449 -41.898 1.00 90.19 125 PRO A C 1
ATOM 934 O O . PRO A 1 125 ? 11.466 2.993 -42.010 1.00 90.19 125 PRO A O 1
ATOM 937 N N . TRP A 1 126 ? 13.193 1.912 -42.946 1.00 91.50 126 TRP A N 1
ATOM 938 C CA . TRP A 1 126 ? 12.671 1.843 -44.310 1.00 91.50 126 TRP A CA 1
ATOM 939 C C . TRP A 1 126 ? 13.277 0.652 -45.063 1.00 91.50 126 TRP A C 1
ATOM 941 O O . TRP A 1 126 ? 14.273 0.065 -44.639 1.00 91.50 126 TRP A O 1
ATOM 951 N N . SER A 1 127 ? 12.647 0.277 -46.178 1.00 90.19 127 SER A N 1
ATOM 952 C CA . SER A 1 127 ? 13.116 -0.817 -47.039 1.00 90.19 127 SER A CA 1
ATOM 953 C C . SER A 1 127 ? 14.315 -0.375 -47.870 1.00 90.19 127 SER A C 1
ATOM 955 O O . SER A 1 127 ? 14.253 0.659 -48.525 1.00 90.19 127 SER A O 1
ATOM 957 N N . GLY A 1 128 ? 15.388 -1.160 -47.876 1.00 90.06 128 GLY A N 1
ATOM 958 C CA . GLY A 1 128 ? 16.605 -0.837 -48.612 1.00 90.06 128 GLY A CA 1
ATOM 959 C C . GLY A 1 128 ? 17.545 -2.029 -48.735 1.00 90.06 128 GLY A C 1
ATOM 960 O O . GLY A 1 128 ? 17.236 -3.134 -48.291 1.00 90.06 128 GLY A O 1
ATOM 961 N N . THR A 1 129 ? 18.712 -1.794 -49.325 1.00 92.44 129 THR A N 1
ATOM 962 C CA . THR A 1 129 ? 19.770 -2.799 -49.486 1.00 92.44 129 THR A CA 1
ATOM 963 C C . THR A 1 129 ? 20.884 -2.565 -48.471 1.00 92.44 129 THR A C 1
ATOM 965 O O . THR A 1 129 ? 21.394 -1.451 -48.355 1.00 92.44 129 THR A O 1
ATOM 968 N N . ILE A 1 130 ? 21.282 -3.605 -47.734 1.00 93.88 130 ILE A N 1
ATOM 969 C CA . ILE A 1 130 ? 22.407 -3.537 -46.789 1.00 93.88 130 ILE A CA 1
ATOM 970 C C . ILE A 1 130 ? 23.721 -3.452 -47.577 1.00 93.88 130 ILE A C 1
ATOM 972 O O . ILE A 1 130 ? 24.003 -4.323 -48.398 1.00 93.88 130 ILE A O 1
ATOM 976 N N . LEU A 1 131 ? 24.526 -2.420 -47.312 1.00 94.12 131 LEU A N 1
ATOM 977 C CA . LEU A 1 131 ? 25.853 -2.234 -47.910 1.00 94.12 131 LEU A CA 1
ATOM 978 C C . LEU A 1 131 ? 26.970 -2.826 -47.045 1.00 94.12 131 LEU A C 1
ATOM 980 O O . LEU A 1 131 ? 27.889 -3.452 -47.570 1.00 94.12 131 LEU A O 1
ATOM 984 N N . SER A 1 132 ? 26.893 -2.625 -45.727 1.00 93.88 132 SER A N 1
ATOM 985 C CA . SER A 1 132 ? 27.879 -3.115 -44.759 1.00 93.88 132 SER A CA 1
ATOM 986 C C . SER A 1 132 ? 27.234 -3.439 -43.415 1.00 93.88 132 SER A C 1
ATOM 988 O O . SER A 1 132 ? 26.208 -2.862 -43.045 1.00 93.88 132 SER A O 1
ATOM 990 N N . VAL A 1 133 ? 27.868 -4.359 -42.686 1.00 94.00 133 VAL A N 1
ATOM 991 C CA . VAL A 1 133 ? 27.629 -4.622 -41.264 1.00 94.00 133 VAL A CA 1
ATOM 992 C C . VAL A 1 133 ? 28.978 -4.490 -40.569 1.00 94.00 133 VAL A C 1
ATOM 994 O O . VAL A 1 133 ? 29.880 -5.292 -40.804 1.00 94.00 133 VAL A O 1
ATOM 997 N N . ASP A 1 134 ? 29.119 -3.464 -39.740 1.00 92.06 134 ASP A N 1
ATOM 998 C CA . ASP A 1 134 ? 30.402 -3.002 -39.199 1.00 92.06 134 ASP A CA 1
ATOM 999 C C . ASP A 1 134 ? 30.636 -3.476 -37.748 1.00 92.06 134 ASP A C 1
ATOM 1001 O O . ASP A 1 134 ? 31.462 -2.934 -37.014 1.00 92.06 134 ASP A O 1
ATOM 1005 N N . VAL A 1 135 ? 29.916 -4.523 -37.323 1.00 92.38 135 VAL A N 1
ATOM 1006 C CA . VAL A 1 135 ? 30.017 -5.140 -35.992 1.00 92.38 135 VAL A CA 1
ATOM 1007 C C . VAL A 1 135 ? 30.178 -6.658 -36.089 1.00 92.38 135 VAL A C 1
ATOM 1009 O O . VAL A 1 135 ? 29.673 -7.299 -37.008 1.00 92.38 135 VAL A O 1
ATOM 1012 N N . SER A 1 136 ? 30.859 -7.254 -35.109 1.00 92.75 136 SER A N 1
ATOM 1013 C CA . SER A 1 136 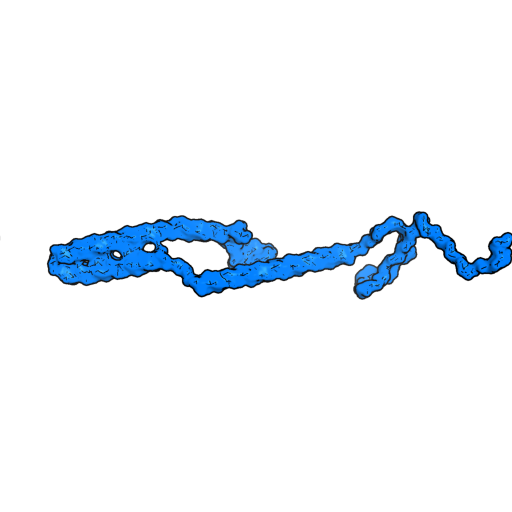? 30.976 -8.710 -34.953 1.00 92.75 136 SER A CA 1
ATOM 1014 C C . SER A 1 136 ? 30.088 -9.231 -33.822 1.00 92.75 136 SER A C 1
ATOM 1016 O O . SER A 1 136 ? 29.839 -8.532 -32.840 1.00 92.75 136 SER A O 1
ATOM 1018 N N . VAL A 1 137 ? 29.646 -10.486 -33.927 1.00 91.31 137 VAL A N 1
ATOM 1019 C CA . VAL A 1 137 ? 28.873 -11.151 -32.865 1.00 91.31 137 VAL A CA 1
ATOM 1020 C C . VAL A 1 137 ? 29.674 -11.160 -31.559 1.00 91.31 137 VAL A C 1
ATOM 1022 O O . VAL A 1 137 ? 30.845 -11.533 -31.544 1.00 91.31 137 VAL A O 1
ATOM 1025 N N . GLY A 1 138 ? 29.034 -10.747 -30.463 1.00 92.12 138 GLY A N 1
ATOM 1026 C CA . GLY A 1 138 ? 29.661 -10.657 -29.141 1.00 92.12 138 GLY A CA 1
ATOM 1027 C C . GLY A 1 138 ? 30.499 -9.395 -28.910 1.00 92.12 138 GLY A C 1
ATOM 1028 O O . GLY A 1 138 ? 31.060 -9.240 -27.827 1.00 92.12 138 GLY A O 1
ATOM 1029 N N . ALA A 1 139 ? 30.584 -8.482 -29.883 1.00 89.50 139 ALA A N 1
ATOM 1030 C CA . ALA A 1 139 ? 31.226 -7.192 -29.675 1.00 89.50 139 ALA A CA 1
ATOM 1031 C C . ALA A 1 139 ? 30.397 -6.307 -28.729 1.00 89.50 139 ALA A C 1
ATOM 1033 O O . ALA A 1 139 ? 29.178 -6.205 -28.855 1.00 89.50 139 ALA A O 1
ATOM 1034 N N . MET A 1 140 ? 31.075 -5.626 -27.804 1.00 90.69 140 MET A N 1
ATOM 1035 C CA . MET A 1 140 ? 30.492 -4.522 -27.041 1.00 90.69 140 MET A CA 1
ATOM 1036 C C . MET A 1 140 ? 30.586 -3.242 -27.872 1.00 90.69 140 MET A C 1
ATOM 1038 O O . MET A 1 140 ? 31.687 -2.837 -28.247 1.00 90.69 140 MET A O 1
ATOM 1042 N N . ILE A 1 141 ? 29.450 -2.600 -28.138 1.00 90.06 141 ILE A N 1
ATOM 1043 C CA . ILE A 1 141 ? 29.378 -1.328 -28.868 1.00 90.06 141 ILE A CA 1
ATOM 1044 C C . ILE A 1 141 ? 28.851 -0.214 -27.964 1.00 90.06 141 ILE A C 1
ATOM 1046 O O . ILE A 1 141 ? 28.033 -0.450 -27.075 1.00 90.06 141 ILE A O 1
ATOM 1050 N N . GLY A 1 142 ? 29.350 1.003 -28.177 1.00 88.44 142 GLY A N 1
ATOM 1051 C CA . GLY A 1 142 ? 28.877 2.191 -27.474 1.00 88.44 142 GLY A CA 1
ATOM 1052 C C . GLY A 1 142 ? 27.615 2.768 -28.112 1.00 88.44 142 GLY A C 1
ATOM 1053 O O . GLY A 1 142 ? 27.275 2.474 -29.259 1.00 88.44 142 GLY A O 1
ATOM 1054 N N . ALA A 1 143 ? 26.930 3.645 -27.379 1.00 87.00 143 ALA A N 1
ATOM 1055 C CA . ALA A 1 143 ? 25.815 4.401 -27.937 1.00 87.00 143 ALA A CA 1
ATOM 1056 C C . ALA A 1 143 ? 26.289 5.271 -29.116 1.00 87.00 143 ALA A C 1
ATOM 1058 O O . ALA A 1 143 ? 27.313 5.948 -29.031 1.00 87.00 143 ALA A O 1
ATOM 1059 N N . GLY A 1 144 ? 25.530 5.255 -30.212 1.00 86.88 144 GLY A N 1
ATOM 1060 C CA . GLY A 1 144 ? 25.838 6.028 -31.418 1.00 86.88 144 GLY A CA 1
ATOM 1061 C C . GLY A 1 144 ? 26.892 5.404 -32.338 1.00 86.88 144 GLY A C 1
ATOM 1062 O O . GLY A 1 144 ? 27.199 5.994 -33.371 1.00 86.88 144 GLY A O 1
ATOM 1063 N N . THR A 1 145 ? 27.438 4.226 -32.016 1.00 89.88 145 THR A N 1
ATOM 1064 C CA . THR A 1 145 ? 28.294 3.491 -32.955 1.00 89.88 145 THR A CA 1
ATOM 1065 C C . THR A 1 145 ? 27.456 3.006 -34.149 1.00 89.88 145 THR A C 1
ATOM 1067 O O . THR A 1 145 ? 26.467 2.304 -33.934 1.00 89.88 145 THR A O 1
ATOM 1070 N N . PRO A 1 146 ? 27.806 3.363 -35.399 1.00 89.81 146 PRO A N 1
ATOM 1071 C CA . PRO A 1 146 ? 27.106 2.857 -36.576 1.00 89.81 146 PRO A CA 1
ATOM 1072 C C . PRO A 1 146 ? 27.324 1.345 -36.718 1.00 89.81 146 PRO A C 1
ATOM 1074 O O . PRO A 1 146 ? 28.449 0.867 -36.596 1.00 89.81 146 PRO A O 1
ATOM 1077 N N . VAL A 1 147 ? 26.239 0.601 -36.956 1.00 92.25 147 VAL A N 1
ATOM 1078 C CA . VAL A 1 147 ? 26.247 -0.875 -37.010 1.00 92.25 147 VAL A CA 1
ATOM 1079 C C . VAL A 1 147 ? 26.006 -1.404 -38.422 1.00 92.25 147 VAL A C 1
ATOM 1081 O O . VAL A 1 147 ? 26.647 -2.365 -38.839 1.00 92.25 147 VAL A O 1
ATOM 1084 N N . VAL A 1 148 ? 25.071 -0.794 -39.154 1.00 93.00 148 VAL A N 1
ATOM 1085 C CA . VAL A 1 148 ? 24.666 -1.207 -40.503 1.00 93.00 148 VAL A CA 1
ATOM 1086 C C . VAL A 1 148 ? 24.572 0.028 -41.388 1.00 93.00 148 VAL A C 1
ATOM 1088 O O . VAL A 1 148 ? 23.954 1.019 -40.996 1.00 93.00 148 VAL A O 1
ATOM 1091 N N . THR A 1 149 ? 25.128 -0.051 -42.596 1.00 93.25 149 THR A N 1
ATOM 1092 C CA . THR A 1 149 ? 24.904 0.952 -43.646 1.00 93.25 149 THR A CA 1
ATOM 1093 C C . THR A 1 149 ? 23.823 0.449 -44.597 1.00 93.25 149 THR A C 1
ATOM 1095 O O . THR A 1 149 ? 23.968 -0.620 -45.193 1.00 93.25 149 THR A O 1
ATOM 1098 N N . LEU A 1 150 ? 22.747 1.221 -44.753 1.00 93.00 150 LEU A N 1
ATOM 1099 C CA . LEU A 1 150 ? 21.599 0.886 -45.599 1.00 93.00 150 LEU A CA 1
ATOM 1100 C C . LEU A 1 150 ? 21.496 1.866 -46.778 1.00 93.00 150 LEU A C 1
ATOM 1102 O O . LEU A 1 150 ? 21.678 3.070 -46.598 1.00 93.00 150 LEU A O 1
ATOM 1106 N N . LEU A 1 151 ? 21.186 1.353 -47.969 1.00 92.19 151 LEU A N 1
ATOM 1107 C CA . LEU A 1 151 ? 20.976 2.126 -49.195 1.00 92.19 151 LEU A CA 1
ATOM 1108 C C . LEU A 1 151 ? 19.513 2.069 -49.639 1.00 92.19 151 LEU A C 1
ATOM 1110 O O . LEU A 1 151 ? 18.970 0.982 -49.839 1.00 92.19 151 LEU A O 1
ATOM 1114 N N . ASP A 1 152 ? 18.910 3.236 -49.858 1.00 92.50 152 ASP A N 1
ATOM 1115 C CA . ASP A 1 152 ? 17.627 3.372 -50.553 1.00 92.50 152 ASP A CA 1
ATOM 1116 C C . ASP A 1 152 ? 17.881 3.371 -52.068 1.00 92.50 152 ASP A C 1
ATOM 1118 O O . ASP A 1 152 ? 18.542 4.263 -52.608 1.00 92.50 152 ASP A O 1
ATOM 1122 N N . THR A 1 153 ? 17.388 2.341 -52.754 1.00 85.50 153 THR A N 1
ATOM 1123 C CA . THR A 1 153 ? 17.539 2.183 -54.206 1.00 85.50 153 THR A CA 1
ATOM 1124 C C . THR A 1 153 ? 16.451 2.893 -55.006 1.00 85.50 153 THR A C 1
ATOM 1126 O O . THR A 1 153 ? 16.626 3.087 -56.208 1.00 85.50 153 THR A O 1
ATOM 1129 N N . ASP A 1 154 ? 15.359 3.314 -54.365 1.00 86.94 154 ASP A N 1
ATOM 1130 C CA . ASP A 1 154 ? 14.220 3.951 -55.032 1.00 86.94 154 ASP A CA 1
ATOM 1131 C C . ASP A 1 154 ? 14.447 5.457 -55.240 1.00 86.94 154 ASP A C 1
ATOM 1133 O O . ASP A 1 154 ? 13.802 6.082 -56.086 1.00 86.94 154 ASP A O 1
ATOM 1137 N N . ARG A 1 155 ? 15.376 6.062 -54.485 1.00 83.19 155 ARG A N 1
ATOM 1138 C CA 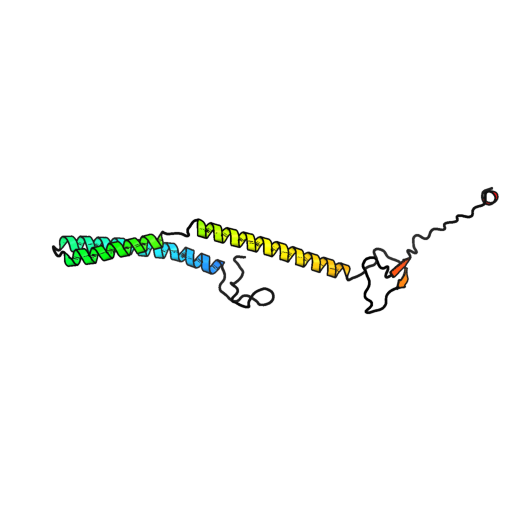. ARG A 1 155 ? 15.640 7.514 -54.479 1.00 83.19 155 ARG A CA 1
ATOM 1139 C C . ARG A 1 155 ? 17.100 7.878 -54.747 1.00 83.19 155 ARG A C 1
ATOM 1141 O O . ARG A 1 155 ? 17.679 8.719 -54.059 1.00 83.19 155 ARG A O 1
ATOM 1148 N N . LEU A 1 156 ? 17.702 7.285 -55.773 1.00 86.12 156 LEU A N 1
ATOM 1149 C CA . LEU A 1 156 ? 19.065 7.635 -56.178 1.00 86.12 156 LEU A CA 1
ATOM 1150 C C . LEU A 1 156 ? 19.115 9.030 -56.825 1.00 86.12 156 LEU A C 1
ATOM 1152 O O . LEU A 1 156 ? 18.342 9.342 -57.730 1.00 86.12 156 LEU A O 1
ATOM 1156 N N . GLN A 1 157 ? 20.051 9.866 -56.372 1.00 85.12 157 GLN A N 1
ATOM 1157 C CA . GLN A 1 157 ? 20.300 11.202 -56.915 1.00 85.12 157 GLN A CA 1
ATOM 1158 C C . GLN A 1 157 ? 21.743 11.312 -57.400 1.00 85.12 157 GLN A C 1
ATOM 1160 O O . GLN A 1 157 ? 22.676 10.896 -56.715 1.00 85.12 157 GLN A O 1
ATOM 1165 N N . PHE A 1 158 ? 21.930 11.920 -58.570 1.00 82.62 158 PHE A N 1
ATOM 1166 C CA . PHE A 1 158 ? 23.252 12.266 -59.077 1.00 82.62 158 PHE A CA 1
ATOM 1167 C C . PHE A 1 158 ? 23.579 13.702 -58.678 1.00 82.62 158 PHE A C 1
ATOM 1169 O O . PHE A 1 158 ? 22.888 14.636 -59.080 1.00 82.62 158 PHE A O 1
ATOM 1176 N N . HIS A 1 159 ? 24.640 13.877 -57.894 1.00 80.44 159 HIS A N 1
ATOM 1177 C CA . HIS A 1 159 ? 25.158 15.188 -57.523 1.00 80.44 159 HIS A CA 1
ATOM 1178 C C . HIS A 1 159 ? 26.504 15.409 -58.215 1.00 80.44 159 HIS A C 1
ATOM 1180 O O . HIS A 1 159 ? 27.443 14.641 -58.008 1.00 80.44 159 HIS A O 1
ATOM 1186 N N . THR A 1 160 ? 26.595 16.441 -59.057 1.00 83.44 160 THR A N 1
ATOM 1187 C CA . THR A 1 160 ? 27.849 16.866 -59.687 1.00 83.44 160 THR A CA 1
ATOM 1188 C C . THR A 1 160 ? 28.190 18.283 -59.246 1.00 83.44 160 THR A C 1
ATOM 1190 O O . THR A 1 160 ? 27.373 19.192 -59.354 1.00 83.44 160 THR A O 1
ATOM 1193 N N . ASN A 1 161 ? 29.419 18.453 -58.759 1.00 77.31 161 ASN A N 1
ATOM 1194 C CA . ASN A 1 161 ? 29.985 19.749 -58.374 1.00 77.31 161 ASN A CA 1
ATOM 1195 C C . ASN A 1 161 ? 30.898 20.324 -59.463 1.00 77.31 161 ASN A C 1
ATOM 1197 O O . ASN A 1 161 ? 31.494 21.379 -59.273 1.00 77.31 161 ASN A O 1
ATOM 1201 N N . ASN A 1 162 ? 31.047 19.610 -60.582 1.00 72.75 162 ASN A N 1
ATOM 1202 C CA . ASN A 1 162 ? 31.958 19.960 -61.662 1.00 72.75 162 ASN A CA 1
ATOM 1203 C C . ASN A 1 162 ? 31.174 20.125 -62.966 1.00 72.75 162 ASN A C 1
ATOM 1205 O O . ASN A 1 162 ? 31.280 19.316 -63.884 1.00 72.75 162 ASN A O 1
ATOM 1209 N N . LEU A 1 163 ? 30.325 21.150 -62.989 1.00 72.06 163 LEU A N 1
ATOM 1210 C CA . LEU A 1 163 ? 29.716 21.659 -64.211 1.00 72.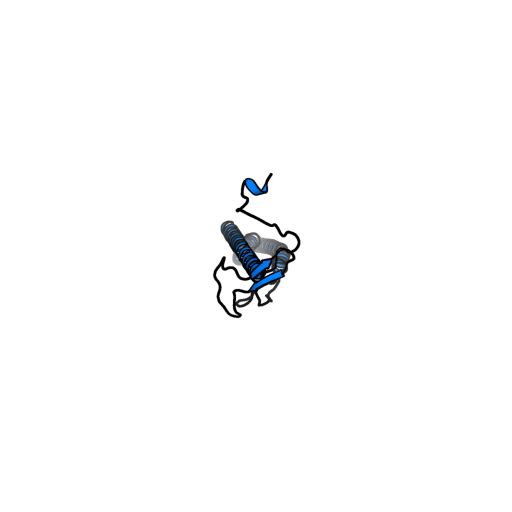06 163 LEU A CA 1
ATOM 1211 C C . LEU A 1 163 ? 30.532 22.878 -64.634 1.00 72.06 163 LEU A C 1
ATOM 1213 O O . LEU A 1 163 ? 30.602 23.854 -63.886 1.00 72.06 163 LEU A O 1
ATOM 1217 N N . SER A 1 164 ? 31.179 22.822 -65.799 1.00 77.00 164 SER A N 1
ATOM 1218 C CA . SER A 1 164 ? 31.807 24.013 -66.365 1.00 77.00 164 SER A CA 1
ATOM 1219 C C . SER A 1 164 ? 30.746 24.837 -67.103 1.00 77.00 164 SER A C 1
ATOM 1221 O O . SER A 1 164 ? 29.828 24.275 -67.694 1.00 77.00 164 SER A O 1
ATOM 1223 N N . GLU A 1 165 ? 30.860 26.171 -67.121 1.00 73.06 165 GLU A N 1
ATOM 1224 C CA . GLU A 1 165 ? 29.940 27.040 -67.886 1.00 73.06 165 GLU A CA 1
ATOM 1225 C C . GLU A 1 165 ? 29.887 26.686 -69.386 1.00 73.06 165 GLU A C 1
ATOM 1227 O O . GLU A 1 165 ? 28.917 27.015 -70.063 1.00 73.06 165 GLU A O 1
ATOM 1232 N N . ARG A 1 166 ? 30.899 25.976 -69.911 1.00 70.31 166 ARG A N 1
ATOM 1233 C CA . ARG A 1 166 ? 30.923 25.488 -71.299 1.00 70.31 166 ARG A CA 1
ATOM 1234 C C . ARG A 1 166 ? 29.956 24.329 -71.555 1.00 70.31 166 ARG A C 1
ATOM 1236 O O . ARG A 1 166 ? 29.631 24.102 -72.713 1.00 70.31 166 ARG A O 1
ATOM 1243 N N . ASP A 1 167 ? 29.510 23.629 -70.513 1.00 68.38 167 ASP A N 1
ATOM 1244 C CA . ASP A 1 167 ? 28.624 22.461 -70.610 1.00 68.38 167 ASP A CA 1
ATOM 1245 C C . ASP A 1 167 ? 27.127 22.835 -70.522 1.00 68.38 167 ASP A C 1
ATOM 1247 O O . ASP A 1 167 ? 26.267 21.965 -70.638 1.00 68.38 167 ASP A O 1
ATOM 1251 N N . LEU A 1 168 ? 26.808 24.121 -70.305 1.00 64.31 168 LEU A N 1
ATOM 1252 C CA . LEU A 1 168 ? 25.442 24.654 -70.155 1.00 64.31 168 LEU A CA 1
ATOM 1253 C C . LEU A 1 168 ? 24.922 25.418 -71.394 1.00 64.31 168 LEU A C 1
ATOM 1255 O O . LEU A 1 168 ? 23.823 25.972 -71.332 1.00 64.31 168 LEU A O 1
ATOM 1259 N N . ALA A 1 169 ? 25.701 25.485 -72.480 1.00 50.72 169 ALA A N 1
ATOM 1260 C CA . ALA A 1 169 ? 25.396 26.255 -73.694 1.00 50.72 169 ALA A CA 1
ATOM 1261 C C . ALA A 1 169 ? 24.831 25.400 -74.839 1.00 50.72 169 ALA A C 1
ATOM 1263 O O . ALA A 1 169 ? 25.307 24.256 -75.020 1.00 50.72 169 ALA A O 1
#

Radius of gyration: 39.4 Å; chains: 1; bounding box: 64×45×126 Å

Foldseek 3Di:
DQAAADADPPADDPRHRDHHGNVVVVVVCVVCLVVQLVVLVVQLVVLVVQLVVQVVVPDPVSNVVSVVSNVVSVVSNCVSPDDDDPVRVVVVVVVVVVVVVVVVVVVVVVVVVVVVVVVVDDDDPDDFDWPDAPDDPPDDDDPPPDGTDTDDPVDDDDDDPDDDPVNVD

pLDDT: mean 88.73, std 7.84, range [50.72, 97.31]

Secondary structure (DSSP, 8-state):
-TTSBPPPTT-BTTBPP-S-BHHHHHHHHHHHHHHHHHHHHHHHHHHHHHHHHHHHT--HHHHHHHHHHHHHHHHHHHHHH----HHHHHHHHHHHHHHHHHHHHHHHHHHHHHHHHHHHS---SS--EEEEE---TT----TT---EEEE-SSS-----S---GGG--